Protein AF-A0A502DFI9-F1 (afdb_monomer)

InterPro domains:
  IPR010239 Conserved hypothetical protein CHP02001 [PF09694] (8-72)

Nearest PDB structures (foldseek):
  4d65-assembly1_C  TM=7.408E-01  e=8.903E-01  Providencia stuartii
  3wi4-assembly1_A  TM=7.012E-01  e=8.903E-01  Neisseria meningitidis MC58
  4aui-assembly1_C  TM=5.783E-01  e=6.473E+00  Neisseria gonorrhoeae
  1oh2-assembly1_Q  TM=4.908E-01  e=4.194E+00  Salmonella enterica subsp. enterica serovar Typhimurium
  1a0t-assembly1_P  TM=4.623E-01  e=6.473E+00  Salmonella enterica subsp. enterica serovar Typhimurium

Structure (mmCIF, N/CA/C/O backbone):
data_AF-A0A502DFI9-F1
#
_entry.id   AF-A0A502DFI9-F1
#
loop_
_atom_site.group_PDB
_atom_site.id
_atom_site.type_symbol
_atom_site.label_atom_id
_atom_site.label_alt_id
_atom_site.label_comp_id
_atom_site.label_asym_id
_atom_site.label_entity_id
_atom_site.label_seq_id
_atom_site.pdbx_PDB_ins_code
_atom_site.Cartn_x
_atom_site.Cartn_y
_atom_site.Cartn_z
_atom_site.occupancy
_atom_site.B_iso_or_equiv
_atom_site.auth_seq_id
_atom_site.auth_comp_id
_atom_site.auth_asym_id
_atom_site.auth_atom_id
_atom_site.pdbx_PDB_model_num
ATOM 1 N N . ALA A 1 1 ? 20.156 -9.175 -14.480 1.00 55.28 1 ALA A N 1
ATOM 2 C CA . ALA A 1 1 ? 20.518 -7.882 -15.097 1.00 55.28 1 ALA A CA 1
ATOM 3 C C . ALA A 1 1 ? 20.890 -6.905 -13.988 1.00 55.28 1 ALA A C 1
ATOM 5 O O . ALA A 1 1 ? 20.346 -7.014 -12.898 1.00 55.28 1 ALA A O 1
ATOM 6 N N . GLY A 1 2 ? 21.837 -6.013 -14.254 1.00 61.09 2 GLY A N 1
ATOM 7 C CA . GLY A 1 2 ? 22.450 -5.075 -13.309 1.00 61.09 2 GLY A CA 1
ATOM 8 C C . GLY A 1 2 ? 23.883 -4.739 -13.739 1.00 61.09 2 GLY A C 1
ATOM 9 O O . GLY A 1 2 ? 24.481 -5.495 -14.510 1.00 61.09 2 GLY A O 1
ATOM 10 N N . GLU A 1 3 ? 24.429 -3.613 -13.282 1.00 66.25 3 GLU A N 1
ATOM 11 C CA . GLU A 1 3 ? 25.806 -3.174 -13.578 1.00 66.25 3 GLU A CA 1
ATOM 12 C C . GLU A 1 3 ? 26.829 -4.296 -13.326 1.00 66.25 3 GLU A C 1
ATOM 14 O O . GLU A 1 3 ? 27.598 -4.659 -14.212 1.00 66.25 3 GLU A O 1
ATOM 19 N N . ASN A 1 4 ? 26.738 -4.951 -12.163 1.00 70.06 4 ASN A N 1
ATOM 20 C CA . ASN A 1 4 ? 27.604 -6.073 -11.774 1.00 70.06 4 ASN A CA 1
ATOM 21 C C . ASN A 1 4 ? 27.353 -7.369 -12.567 1.00 70.06 4 ASN A C 1
ATOM 23 O O . ASN A 1 4 ? 28.113 -8.324 -12.449 1.00 70.06 4 ASN A O 1
ATOM 27 N N . SER A 1 5 ? 26.285 -7.424 -13.363 1.00 68.00 5 SER A N 1
ATOM 28 C CA . SER A 1 5 ? 25.986 -8.522 -14.291 1.00 68.00 5 SER A CA 1
ATOM 29 C C . SER A 1 5 ? 26.288 -8.144 -15.749 1.00 68.00 5 SER A C 1
ATOM 31 O O . SER A 1 5 ? 25.764 -8.786 -16.655 1.00 68.00 5 SER A O 1
ATOM 33 N N . GLY A 1 6 ? 27.071 -7.082 -15.984 1.00 68.31 6 GLY A N 1
ATOM 34 C CA . GLY A 1 6 ? 27.563 -6.682 -17.308 1.00 68.31 6 GLY A CA 1
ATOM 35 C C . GLY A 1 6 ? 26.583 -5.881 -18.171 1.00 68.31 6 GLY A C 1
ATOM 36 O O . GLY A 1 6 ? 26.886 -5.598 -19.323 1.00 68.31 6 GLY A O 1
ATOM 37 N N . SER A 1 7 ? 25.412 -5.506 -17.642 1.00 70.94 7 SER A N 1
ATOM 38 C CA . SER A 1 7 ? 24.370 -4.828 -18.439 1.00 70.94 7 SER A CA 1
ATOM 39 C C . SER A 1 7 ? 24.487 -3.300 -18.524 1.00 70.94 7 SER A C 1
ATOM 41 O O . SER A 1 7 ? 23.724 -2.697 -19.267 1.00 70.94 7 SER A O 1
ATOM 43 N N . GLY A 1 8 ? 25.372 -2.650 -17.759 1.00 74.12 8 GLY A N 1
ATOM 44 C CA . GLY A 1 8 ? 25.471 -1.178 -17.741 1.00 74.12 8 GLY A CA 1
ATOM 45 C C . GLY A 1 8 ? 24.364 -0.452 -16.947 1.00 74.12 8 GLY A C 1
ATOM 46 O O . GLY A 1 8 ? 24.401 0.769 -16.784 1.00 74.12 8 GLY A O 1
ATOM 47 N N . LEU A 1 9 ? 23.344 -1.190 -16.486 1.00 75.19 9 LEU A N 1
ATOM 48 C CA . LEU A 1 9 ? 22.153 -0.653 -15.826 1.00 75.19 9 LEU A CA 1
ATOM 49 C C . LEU A 1 9 ? 22.417 -0.448 -14.336 1.00 75.19 9 LEU A C 1
ATOM 51 O O . LEU A 1 9 ? 22.574 -1.408 -13.572 1.00 75.19 9 LEU A O 1
ATOM 55 N N . LYS A 1 10 ? 22.423 0.811 -13.912 1.00 76.69 10 LYS A N 1
ATOM 56 C CA . LYS A 1 10 ? 22.702 1.218 -12.535 1.00 76.69 10 LYS A CA 1
ATOM 57 C C . LYS A 1 10 ? 21.424 1.346 -11.722 1.00 76.69 10 LYS A C 1
ATOM 59 O O . LYS A 1 10 ? 21.471 1.162 -10.510 1.00 76.69 10 LYS A O 1
ATOM 64 N N . GLY A 1 11 ? 20.302 1.717 -12.344 1.00 77.00 11 GLY A N 1
ATOM 65 C CA . GLY A 1 11 ? 19.013 1.931 -11.675 1.00 77.00 11 GLY A CA 1
ATOM 66 C C . GLY A 1 11 ? 19.017 3.040 -10.614 1.00 77.00 11 GLY A C 1
ATOM 67 O O . GLY A 1 11 ? 18.007 3.275 -9.942 1.00 77.00 11 GLY A O 1
ATOM 68 N N . ARG A 1 12 ? 20.153 3.729 -10.459 1.00 79.25 12 ARG A N 1
ATOM 69 C CA . ARG A 1 12 ? 20.397 4.796 -9.493 1.00 79.25 12 ARG A CA 1
ATOM 70 C C . ARG A 1 12 ? 19.485 5.971 -9.834 1.00 79.25 12 ARG A C 1
ATOM 72 O O . ARG A 1 12 ? 19.434 6.392 -10.985 1.00 79.25 12 ARG A O 1
ATOM 79 N N . ASN A 1 13 ? 18.794 6.503 -8.825 1.00 84.38 13 ASN A N 1
ATOM 80 C CA . ASN A 1 13 ? 17.728 7.517 -8.931 1.00 84.38 13 ASN A CA 1
ATOM 81 C C . ASN A 1 13 ? 16.340 6.984 -9.327 1.00 84.38 13 ASN A C 1
ATOM 83 O O . ASN A 1 13 ? 15.455 7.780 -9.653 1.00 84.38 13 ASN A O 1
ATOM 87 N N . SER A 1 14 ? 16.116 5.668 -9.269 1.00 92.00 14 SER A N 1
ATOM 88 C CA . SER A 1 14 ? 14.747 5.161 -9.123 1.00 92.00 14 SER A CA 1
ATOM 89 C C . SER A 1 14 ? 14.215 5.552 -7.742 1.00 92.00 14 SER A C 1
ATOM 91 O O . SER A 1 14 ? 14.980 5.619 -6.780 1.00 92.00 14 SER A O 1
ATOM 93 N N . GLY A 1 15 ? 12.921 5.824 -7.633 1.00 95.00 15 GLY A N 1
ATOM 94 C CA . GLY A 1 15 ? 12.315 6.291 -6.394 1.00 95.00 15 GLY A CA 1
ATOM 95 C C . GLY A 1 15 ? 10.848 5.917 -6.286 1.00 95.00 15 GLY A C 1
ATOM 96 O O . GLY A 1 15 ? 10.182 5.634 -7.284 1.00 95.00 15 GLY A O 1
ATOM 97 N N . TYR A 1 16 ? 10.364 5.940 -5.051 1.00 96.31 16 TYR A N 1
ATOM 98 C CA . TYR A 1 16 ? 8.989 5.634 -4.701 1.00 96.31 16 TYR A CA 1
ATOM 99 C C . TYR A 1 16 ? 8.436 6.733 -3.800 1.00 96.31 16 TYR A C 1
ATOM 101 O O . TYR A 1 16 ? 9.078 7.122 -2.824 1.00 96.31 16 TYR A O 1
ATOM 109 N N . LEU A 1 17 ? 7.255 7.236 -4.145 1.00 97.94 17 LEU A N 1
ATOM 110 C CA . LEU A 1 17 ? 6.501 8.187 -3.336 1.00 97.94 17 LEU A CA 1
ATOM 111 C C . LEU A 1 17 ? 5.143 7.572 -3.020 1.00 97.94 17 LEU A C 1
ATOM 113 O O . LEU A 1 17 ? 4.448 7.160 -3.941 1.00 97.94 17 LEU A O 1
ATOM 117 N N . ASN A 1 18 ? 4.753 7.559 -1.747 1.00 98.19 18 ASN A N 1
ATOM 118 C CA . ASN A 1 18 ? 3.463 7.038 -1.309 1.00 98.19 18 ASN A CA 1
ATOM 119 C C . ASN A 1 18 ? 2.688 8.089 -0.518 1.00 98.19 18 ASN A C 1
ATOM 121 O O . ASN A 1 18 ? 3.231 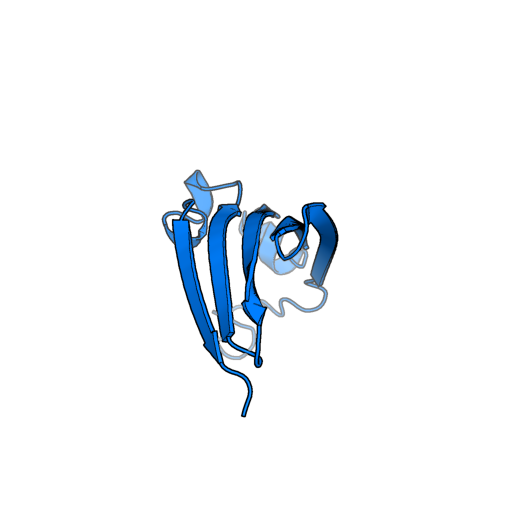8.695 0.407 1.00 98.19 18 ASN A O 1
ATOM 125 N N . LEU A 1 19 ? 1.413 8.252 -0.859 1.00 98.38 19 LEU A N 1
ATOM 126 C CA . LEU A 1 19 ? 0.451 9.023 -0.087 1.00 98.38 19 LEU A CA 1
ATOM 127 C C . LEU A 1 19 ? -0.557 8.050 0.522 1.00 98.38 19 LEU A C 1
ATOM 129 O O . LEU A 1 19 ? -1.260 7.354 -0.207 1.00 98.38 19 LEU A O 1
ATOM 133 N N . ALA A 1 20 ? -0.635 8.022 1.850 1.00 98.19 20 ALA A N 1
ATOM 134 C CA . ALA A 1 20 ? -1.543 7.153 2.586 1.00 98.19 20 ALA A CA 1
ATOM 135 C C . ALA A 1 20 ? -2.476 7.963 3.489 1.00 98.19 20 ALA A C 1
ATOM 137 O O . ALA A 1 20 ? -2.090 8.979 4.064 1.00 98.19 20 ALA A O 1
ATOM 138 N N . PHE A 1 21 ? -3.702 7.473 3.620 1.00 98.12 21 PHE A N 1
ATOM 139 C CA . PHE A 1 21 ? -4.766 8.017 4.442 1.00 98.12 21 PHE A CA 1
ATOM 140 C C . PHE A 1 21 ? -5.329 6.906 5.328 1.00 98.12 21 PHE A C 1
ATOM 142 O O . PHE A 1 21 ? -5.615 5.804 4.853 1.00 98.12 21 PHE A O 1
ATOM 149 N N . ALA A 1 22 ? -5.494 7.202 6.612 1.00 98.38 22 ALA A N 1
ATOM 150 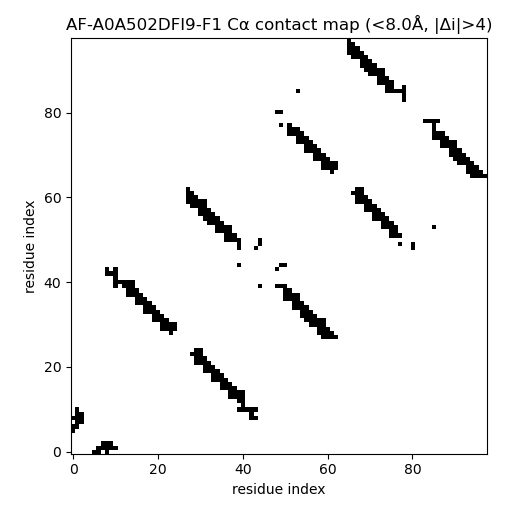C CA . ALA A 1 22 ? -6.141 6.325 7.573 1.00 98.38 22 ALA A CA 1
ATOM 151 C C . ALA A 1 22 ? -7.044 7.168 8.472 1.00 98.38 22 ALA A C 1
ATOM 153 O O . ALA A 1 22 ? -6.581 8.137 9.068 1.00 98.38 22 ALA A O 1
ATOM 154 N N . GLN A 1 23 ? -8.320 6.801 8.550 1.00 98.50 23 GLN A N 1
ATOM 155 C CA . GLN A 1 23 ? -9.321 7.542 9.309 1.00 98.50 23 GLN A CA 1
ATOM 156 C C . GLN A 1 23 ? -10.277 6.575 9.989 1.00 98.50 23 GLN A C 1
ATOM 158 O O . GLN A 1 23 ? -10.8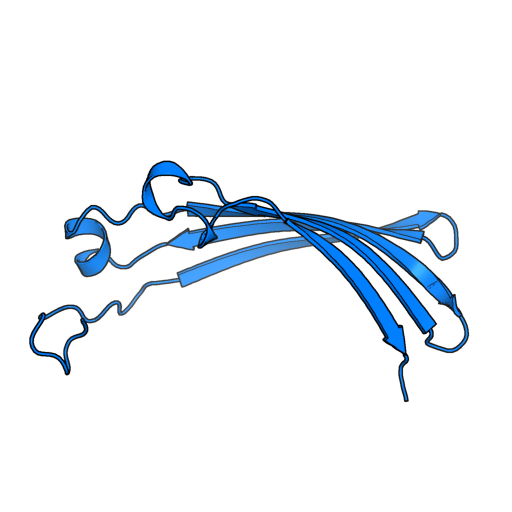44 5.695 9.338 1.00 98.50 23 GLN A O 1
ATOM 163 N N . GLU A 1 24 ? -10.480 6.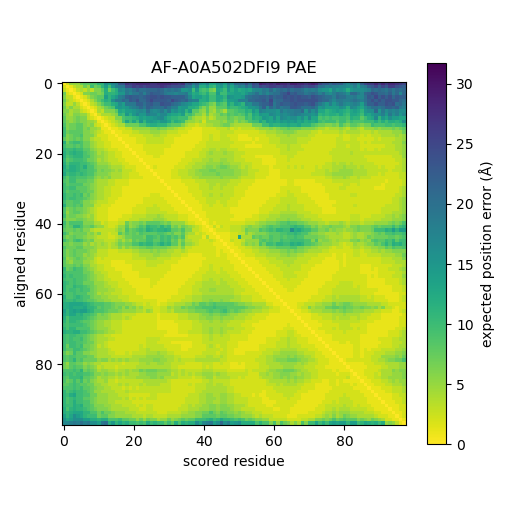758 11.288 1.00 98.31 24 GLU A N 1
ATOM 164 C CA . GLU A 1 24 ? -11.569 6.098 11.997 1.00 98.31 24 GLU A CA 1
ATOM 165 C C . GLU A 1 24 ? -12.900 6.689 11.517 1.00 98.31 24 GLU A C 1
ATOM 167 O O . GLU A 1 24 ? -13.116 7.903 11.582 1.00 98.31 24 GLU A O 1
ATOM 172 N N . VAL A 1 25 ? -13.754 5.833 10.956 1.00 98.19 25 VAL A N 1
ATOM 173 C CA . VAL A 1 25 ? -15.046 6.216 10.355 1.00 98.19 25 VAL A CA 1
ATOM 174 C C . VAL A 1 25 ? -16.235 5.781 11.211 1.00 98.19 25 VAL A C 1
ATOM 176 O O . VAL A 1 25 ? -17.331 6.312 11.061 1.00 98.19 25 VAL A O 1
ATOM 179 N N . ALA A 1 26 ? -16.014 4.823 12.109 1.00 98.38 26 ALA A N 1
ATOM 180 C CA . ALA A 1 26 ? -16.924 4.385 13.160 1.00 98.38 26 ALA A CA 1
ATOM 181 C C . ALA A 1 26 ? -16.078 3.777 14.295 1.00 98.38 26 ALA A C 1
ATOM 183 O O . ALA A 1 26 ? -14.930 3.417 14.026 1.00 98.38 26 ALA A O 1
ATOM 184 N N . PRO A 1 27 ? -16.612 3.625 15.524 1.00 98.06 27 PRO A N 1
ATOM 185 C CA . PRO A 1 27 ? -15.861 3.029 16.626 1.00 98.06 27 PRO A CA 1
ATOM 186 C C . PRO A 1 27 ? -15.211 1.707 16.216 1.00 98.06 27 PRO A C 1
ATOM 188 O O . PRO A 1 27 ? -15.887 0.826 15.677 1.00 98.06 27 PRO A O 1
ATOM 191 N N . SER A 1 28 ? -13.900 1.603 16.439 1.00 97.81 28 SER A N 1
ATOM 192 C CA . SER A 1 28 ? -13.076 0.435 16.100 1.00 97.81 28 SER A CA 1
ATOM 193 C C . SER A 1 28 ? -12.911 0.150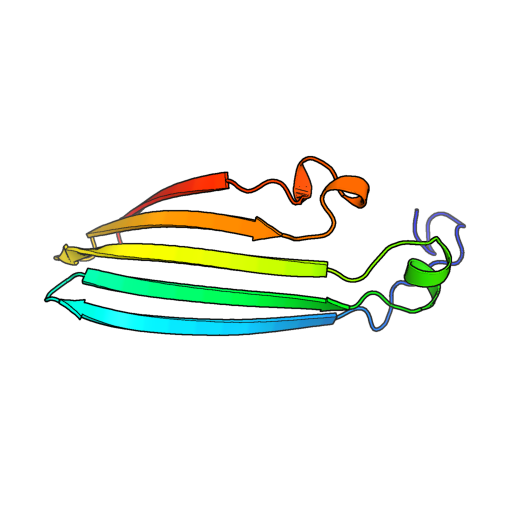 14.603 1.00 97.81 28 SER A C 1
ATOM 195 O O . SER A 1 28 ? -12.221 -0.805 14.251 1.00 97.81 28 SER A O 1
ATOM 197 N N . LEU A 1 29 ? -13.488 0.951 13.703 1.00 98.62 29 LEU A N 1
ATOM 198 C CA . LEU A 1 29 ? -13.430 0.745 12.257 1.00 98.62 29 LEU A CA 1
ATOM 199 C C . LEU A 1 29 ? -12.666 1.881 11.571 1.00 98.62 29 LEU A C 1
ATOM 201 O O . LEU A 1 29 ? -13.137 3.013 11.454 1.00 98.62 29 LEU A O 1
ATOM 205 N N . THR A 1 30 ? -11.493 1.549 11.040 1.00 98.75 30 THR A N 1
ATOM 206 C CA . THR A 1 30 ? -10.622 2.475 10.310 1.00 98.75 30 THR A CA 1
ATOM 207 C C . THR A 1 30 ? -10.650 2.192 8.815 1.00 98.75 30 THR A C 1
ATOM 209 O O . THR A 1 30 ? -10.286 1.097 8.387 1.00 98.75 30 THR A O 1
ATOM 212 N N . LEU A 1 31 ? -11.002 3.193 8.008 1.00 98.69 31 LEU A N 1
ATOM 213 C CA . LEU A 1 31 ? -10.783 3.179 6.563 1.00 98.69 31 LEU A CA 1
ATOM 214 C C . LEU A 1 31 ? -9.312 3.486 6.267 1.00 98.69 31 LEU A C 1
ATOM 216 O O . LEU A 1 31 ? -8.750 4.427 6.825 1.00 98.69 31 LEU A O 1
ATOM 220 N N . LYS A 1 32 ? -8.701 2.717 5.364 1.00 98.69 32 LYS A N 1
ATOM 221 C CA . LYS A 1 32 ? -7.323 2.892 4.897 1.00 98.69 32 LYS A CA 1
ATOM 222 C C . LYS A 1 32 ? -7.297 2.983 3.377 1.00 98.69 32 LYS A C 1
ATOM 224 O O . LYS A 1 32 ? -7.873 2.139 2.693 1.00 98.69 32 LYS A O 1
ATOM 229 N N . ALA A 1 33 ? -6.601 3.980 2.851 1.00 98.56 33 ALA A N 1
ATOM 230 C CA . ALA A 1 33 ? -6.374 4.148 1.424 1.00 98.56 33 ALA A CA 1
ATOM 231 C C . ALA A 1 33 ? -4.938 4.611 1.172 1.00 98.56 33 ALA A C 1
ATOM 233 O O . ALA A 1 33 ? -4.384 5.369 1.963 1.00 98.56 33 ALA A O 1
ATOM 234 N N . ALA A 1 34 ? -4.328 4.170 0.079 1.00 98.50 34 ALA A N 1
ATOM 235 C CA . ALA A 1 34 ? -3.005 4.617 -0.325 1.00 98.50 34 ALA A CA 1
ATOM 236 C C . ALA A 1 34 ? -2.861 4.616 -1.845 1.00 98.50 34 ALA A C 1
ATOM 238 O O . ALA A 1 34 ? -3.461 3.786 -2.533 1.00 98.50 34 ALA A O 1
ATOM 239 N N . VAL A 1 35 ? -2.046 5.539 -2.349 1.00 98.44 35 VAL A N 1
ATOM 240 C CA . VAL A 1 35 ? -1.610 5.589 -3.743 1.00 98.44 35 VAL A CA 1
ATOM 241 C C . VAL A 1 35 ? -0.106 5.831 -3.769 1.00 98.44 35 VAL A C 1
ATOM 243 O O . VAL A 1 35 ? 0.386 6.817 -3.213 1.00 98.44 35 VAL A O 1
ATOM 246 N N . GLY A 1 36 ? 0.607 4.937 -4.443 1.00 98.44 36 GLY A N 1
ATOM 247 C CA . GLY A 1 36 ? 2.047 4.987 -4.630 1.00 98.44 36 GLY A CA 1
ATOM 248 C C . GLY A 1 36 ? 2.419 5.265 -6.078 1.00 98.44 36 GLY A C 1
ATOM 249 O O . GLY A 1 36 ? 1.738 4.835 -7.004 1.00 98.44 36 GLY A O 1
ATOM 250 N N . TYR A 1 37 ? 3.512 5.990 -6.293 1.00 98.12 37 TYR A N 1
ATOM 251 C CA . TYR A 1 37 ? 4.103 6.201 -7.607 1.00 98.12 37 TYR A CA 1
ATOM 252 C C . TYR A 1 37 ? 5.550 5.731 -7.617 1.00 98.12 37 TYR A C 1
ATOM 254 O O . TYR A 1 37 ? 6.394 6.241 -6.874 1.00 98.12 37 TYR A O 1
ATOM 262 N N . THR A 1 38 ? 5.838 4.793 -8.515 1.00 97.31 38 THR A N 1
ATOM 263 C CA . THR A 1 38 ? 7.186 4.295 -8.772 1.00 97.31 38 THR A CA 1
ATOM 264 C C . THR A 1 38 ? 7.748 4.965 -10.017 1.00 97.31 38 THR A C 1
ATOM 266 O O . THR A 1 38 ? 7.234 4.798 -11.128 1.00 97.31 38 THR A O 1
ATOM 269 N N . ARG A 1 39 ? 8.846 5.701 -9.832 1.00 95.69 39 ARG A N 1
ATOM 270 C CA . ARG A 1 39 ? 9.655 6.272 -10.908 1.00 95.69 39 ARG A CA 1
ATOM 271 C C . ARG A 1 39 ? 10.921 5.443 -11.075 1.00 95.69 39 ARG A C 1
ATOM 273 O O . ARG A 1 39 ? 11.752 5.409 -10.174 1.00 95.69 39 ARG A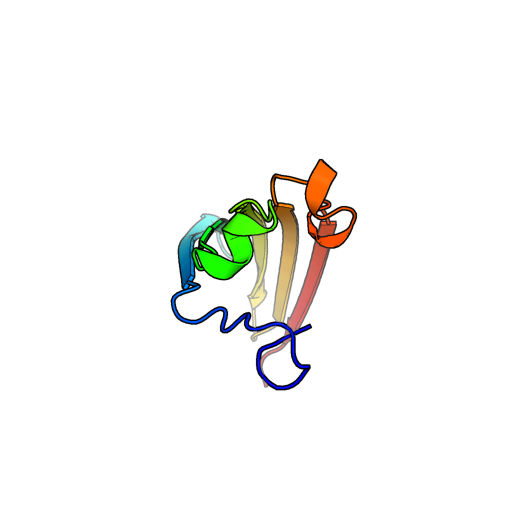 O 1
ATOM 280 N N . PHE A 1 40 ? 11.118 4.871 -12.254 1.00 93.25 40 PHE A N 1
ATOM 281 C CA . PHE A 1 40 ? 12.379 4.243 -12.623 1.00 93.25 40 PHE A CA 1
ATOM 282 C C . PHE A 1 40 ? 13.395 5.272 -13.130 1.00 93.25 40 PHE A C 1
ATOM 284 O O . PHE A 1 40 ? 13.039 6.314 -13.699 1.00 93.25 40 PHE A O 1
ATOM 291 N N . ALA A 1 41 ? 14.672 4.975 -12.902 1.00 91.31 41 ALA A N 1
ATOM 292 C CA . ALA A 1 41 ? 15.795 5.697 -13.485 1.00 91.31 41 ALA A CA 1
ATOM 293 C C . ALA A 1 41 ? 15.770 5.626 -15.025 1.00 91.31 41 ALA A C 1
ATOM 295 O O . ALA A 1 41 ? 15.152 4.735 -15.611 1.00 91.31 41 ALA A O 1
ATOM 296 N N . SER A 1 42 ? 16.402 6.601 -15.687 1.00 86.44 42 SER A N 1
ATOM 297 C CA . SER A 1 42 ? 16.341 6.729 -17.151 1.00 86.44 42 SER A CA 1
ATOM 298 C C . SER A 1 42 ? 16.922 5.514 -17.875 1.00 86.44 42 SER A C 1
ATOM 300 O O . SER A 1 42 ? 16.287 5.024 -18.794 1.00 86.44 42 SER A O 1
ATOM 302 N N . ASP A 1 43 ? 18.032 4.960 -17.389 1.00 85.12 43 ASP A N 1
ATOM 303 C CA . ASP A 1 43 ? 18.661 3.751 -17.939 1.00 85.12 43 ASP A CA 1
ATOM 304 C C . ASP A 1 43 ? 17.722 2.531 -17.943 1.00 85.12 43 ASP A C 1
ATOM 306 O O . ASP A 1 43 ? 17.737 1.727 -18.869 1.00 85.12 43 ASP A O 1
ATOM 310 N N . ILE A 1 44 ? 16.858 2.414 -16.933 1.00 84.69 44 ILE A N 1
ATOM 311 C CA . ILE A 1 44 ? 15.819 1.380 -16.861 1.00 84.69 44 ILE A CA 1
ATOM 312 C C . ILE A 1 44 ? 14.657 1.701 -17.811 1.00 84.69 44 ILE A C 1
ATOM 314 O O . ILE A 1 44 ? 14.135 0.813 -18.486 1.00 84.69 44 ILE A O 1
ATOM 318 N N . LYS A 1 45 ? 14.243 2.968 -17.884 1.00 86.69 45 LYS A N 1
ATOM 319 C CA . LYS A 1 45 ? 13.160 3.397 -18.778 1.00 86.69 45 LYS A CA 1
ATOM 320 C C . LYS A 1 45 ? 13.517 3.269 -20.257 1.00 86.69 45 LYS A C 1
ATOM 322 O O . LYS A 1 45 ? 12.620 3.020 -21.058 1.00 86.69 45 LYS A O 1
ATOM 327 N N . ASP A 1 46 ? 14.788 3.423 -20.612 1.00 87.19 46 ASP A N 1
ATOM 328 C CA . ASP A 1 46 ? 15.276 3.308 -21.991 1.00 87.19 46 ASP A CA 1
ATOM 329 C C . ASP A 1 46 ? 15.123 1.872 -22.533 1.00 87.19 46 ASP A C 1
ATOM 331 O O . ASP A 1 46 ? 15.048 1.664 -23.740 1.00 87.19 46 ASP A O 1
ATOM 335 N N . LEU A 1 47 ? 14.948 0.884 -21.645 1.00 86.50 47 LEU A N 1
ATOM 336 C CA . LEU A 1 47 ? 14.559 -0.494 -21.983 1.00 86.50 47 LEU A CA 1
ATOM 337 C C . LEU A 1 47 ? 13.043 -0.674 -22.177 1.00 86.50 47 LEU A C 1
ATOM 339 O O . LEU A 1 47 ? 12.552 -1.795 -22.309 1.00 86.50 47 LEU A O 1
ATOM 343 N N . GLY A 1 48 ? 12.277 0.416 -22.130 1.00 88.06 48 GLY A N 1
ATOM 344 C CA . GLY A 1 48 ? 10.822 0.411 -22.234 1.00 88.06 48 GLY A CA 1
ATOM 345 C C . GLY A 1 48 ? 10.088 0.097 -20.929 1.00 88.06 48 GLY A C 1
ATOM 346 O O . GLY A 1 48 ? 8.869 -0.068 -20.965 1.00 88.06 48 GLY A O 1
ATOM 347 N N . VAL A 1 49 ? 10.779 0.024 -19.782 1.00 91.50 49 VAL A N 1
ATOM 348 C CA . VAL A 1 49 ? 10.139 -0.205 -18.475 1.00 91.50 49 VAL A CA 1
ATOM 349 C C . VAL A 1 49 ? 9.329 1.036 -18.077 1.00 91.50 49 VAL A C 1
ATOM 351 O O . VAL A 1 49 ? 9.904 2.109 -17.862 1.00 91.50 49 VAL A O 1
ATOM 354 N N . PRO A 1 50 ? 7.993 0.939 -17.950 1.00 94.31 50 PRO A N 1
ATOM 355 C CA . PRO A 1 50 ? 7.174 2.090 -17.627 1.00 94.31 50 PRO A CA 1
ATOM 356 C C . PRO A 1 50 ? 7.148 2.339 -16.118 1.00 94.31 50 PRO A C 1
ATOM 358 O O . PRO A 1 50 ? 7.030 1.416 -15.314 1.00 94.31 50 PRO A O 1
ATOM 361 N N . ASN A 1 51 ? 7.137 3.613 -15.732 1.00 95.81 51 ASN A N 1
ATOM 362 C CA . ASN A 1 51 ? 6.695 4.008 -14.395 1.00 95.81 51 ASN A CA 1
ATOM 363 C C . ASN A 1 51 ? 5.264 3.512 -14.152 1.00 95.81 51 ASN A C 1
ATOM 365 O O . ASN A 1 51 ? 4.453 3.436 -15.087 1.00 95.81 51 ASN A O 1
ATOM 369 N N . TYR A 1 52 ? 4.937 3.225 -12.898 1.00 97.00 52 TYR A N 1
ATOM 370 C CA . TYR A 1 52 ? 3.615 2.735 -12.531 1.00 97.00 52 TYR A CA 1
ATOM 371 C C . TYR A 1 52 ? 3.097 3.395 -11.256 1.00 97.00 52 TYR A C 1
ATOM 373 O O . TYR A 1 52 ? 3.843 4.002 -10.489 1.00 97.00 52 TYR A O 1
ATOM 381 N N . VAL A 1 53 ? 1.784 3.281 -11.080 1.00 98.44 53 VAL A N 1
ATOM 382 C CA . VAL A 1 53 ? 1.054 3.694 -9.885 1.00 98.44 53 VAL A CA 1
ATOM 383 C C . VAL A 1 53 ? 0.467 2.446 -9.245 1.00 98.44 53 VAL A C 1
ATOM 385 O O . VAL A 1 53 ? -0.219 1.678 -9.928 1.00 98.44 53 VAL A O 1
ATOM 388 N N . ASP A 1 54 ? 0.736 2.261 -7.963 1.00 98.44 54 ASP A N 1
ATOM 389 C CA . ASP A 1 54 ? 0.089 1.281 -7.098 1.00 98.44 54 ASP A CA 1
ATOM 390 C C . ASP A 1 54 ? -0.966 1.942 -6.213 1.00 98.44 54 ASP A C 1
ATOM 392 O O . ASP A 1 54 ? -0.982 3.154 -6.004 1.00 98.44 54 ASP A O 1
ATOM 396 N N . TYR A 1 55 ? -1.909 1.133 -5.753 1.00 98.50 55 TYR A N 1
ATOM 397 C CA . TYR A 1 55 ? -3.005 1.567 -4.908 1.00 98.50 55 TYR A CA 1
ATOM 398 C C . TYR A 1 55 ? -3.359 0.481 -3.901 1.00 98.50 55 TYR A C 1
ATOM 400 O O . TYR A 1 55 ? -3.244 -0.715 -4.185 1.00 98.50 55 TYR A O 1
ATOM 408 N N . ALA A 1 56 ? -3.858 0.907 -2.748 1.00 98.38 56 ALA A N 1
ATOM 409 C CA . ALA A 1 56 ? -4.463 0.042 -1.750 1.00 98.38 56 ALA A CA 1
ATOM 410 C C . ALA A 1 56 ? -5.703 0.715 -1.163 1.00 98.38 56 ALA A C 1
ATOM 412 O O . ALA A 1 56 ? -5.707 1.919 -0.914 1.00 98.38 56 ALA A O 1
ATOM 413 N N . VAL A 1 57 ? -6.752 -0.064 -0.929 1.00 98.62 57 VAL A N 1
ATOM 414 C CA . VAL A 1 57 ? -7.945 0.373 -0.202 1.00 98.62 57 VAL A CA 1
ATOM 415 C C . VAL A 1 57 ? -8.445 -0.770 0.662 1.00 98.62 57 VAL A C 1
ATOM 417 O O . VAL A 1 57 ? -8.527 -1.913 0.215 1.00 98.62 57 VAL A O 1
ATOM 420 N N . GLY A 1 58 ? -8.770 -0.480 1.911 1.00 98.62 58 GLY A N 1
ATOM 421 C CA . GLY A 1 58 ? -9.223 -1.491 2.846 1.00 98.62 58 GLY A CA 1
ATOM 422 C C . GLY A 1 58 ? -9.719 -0.895 4.145 1.00 98.62 58 GLY A C 1
ATOM 423 O O . GLY A 1 58 ? -9.728 0.318 4.341 1.00 98.62 58 GLY A O 1
ATOM 424 N N . VAL A 1 59 ? -10.120 -1.775 5.044 1.00 98.69 59 VAL A N 1
ATOM 425 C CA . VAL A 1 59 ? -10.578 -1.426 6.381 1.00 98.69 59 VAL A CA 1
ATOM 426 C C . VAL A 1 59 ? -9.825 -2.244 7.416 1.00 98.69 59 VAL A C 1
ATOM 428 O O . VAL A 1 59 ? -9.427 -3.382 7.164 1.00 98.69 59 VAL A O 1
ATOM 431 N N . SER A 1 60 ? -9.627 -1.659 8.589 1.00 98.44 60 SER A N 1
ATOM 432 C CA . SER A 1 60 ? -9.188 -2.373 9.781 1.00 98.44 60 SER A CA 1
ATOM 433 C C . SER A 1 60 ? -10.260 -2.282 10.851 1.00 98.44 60 SER A C 1
ATOM 435 O O . SER A 1 60 ? -10.739 -1.187 11.132 1.00 98.44 60 SER A O 1
ATOM 437 N N . TYR A 1 61 ? -10.600 -3.422 11.439 1.00 98.56 61 TYR A N 1
ATOM 438 C CA . TYR A 1 61 ? -11.433 -3.523 12.622 1.00 98.56 61 TYR A CA 1
ATOM 439 C C . TYR A 1 61 ? -10.568 -3.890 13.829 1.00 98.56 61 TYR A C 1
ATOM 441 O O . TYR A 1 61 ? -9.852 -4.893 13.789 1.00 98.56 61 TYR A O 1
ATOM 449 N N . ASP A 1 62 ? -10.622 -3.082 14.881 1.00 98.00 62 ASP A N 1
ATOM 450 C CA . ASP A 1 62 ? -9.948 -3.331 16.154 1.00 98.00 62 ASP A CA 1
ATOM 451 C C . ASP A 1 62 ? -10.907 -4.035 17.125 1.00 98.00 62 ASP A C 1
ATOM 453 O O . ASP A 1 62 ? -11.907 -3.467 17.564 1.00 98.00 62 ASP A O 1
ATOM 457 N N . PHE A 1 63 ? -10.613 -5.288 17.473 1.00 97.75 63 PHE A N 1
ATOM 458 C CA . PHE A 1 63 ? -11.397 -6.050 18.452 1.00 97.75 63 PHE A CA 1
ATOM 459 C C . PHE A 1 63 ? -11.077 -5.659 19.900 1.00 97.75 63 PHE A C 1
ATOM 461 O O . PHE A 1 63 ? -11.697 -6.184 20.825 1.00 97.75 63 PHE A O 1
ATOM 468 N N . GLY A 1 64 ? -10.110 -4.767 20.110 1.00 95.94 64 GLY A N 1
ATOM 469 C CA . GLY A 1 64 ? -9.577 -4.424 21.414 1.00 95.94 64 GLY A CA 1
ATOM 470 C C . GLY A 1 64 ? -8.481 -5.385 21.866 1.00 95.94 64 GLY A C 1
ATOM 471 O O . GLY A 1 64 ? -8.156 -6.392 21.226 1.00 95.94 64 GLY A O 1
ATOM 472 N N . SER A 1 65 ? -7.857 -5.038 22.994 1.00 95.50 65 SER A N 1
ATOM 473 C CA . SER A 1 65 ? -6.757 -5.807 23.593 1.00 95.50 65 SER A CA 1
ATOM 474 C C . SER A 1 65 ? -5.614 -6.106 22.608 1.00 95.50 65 SER A C 1
ATOM 476 O O . SER A 1 65 ? -4.951 -7.134 22.734 1.00 95.50 65 SER A O 1
ATOM 478 N N . GLY A 1 66 ? -5.406 -5.255 21.600 1.00 95.00 66 GLY A N 1
ATOM 479 C CA . GLY A 1 66 ? -4.361 -5.424 20.591 1.00 95.00 66 GLY A CA 1
ATOM 480 C C . GLY A 1 66 ? -4.650 -6.458 19.498 1.00 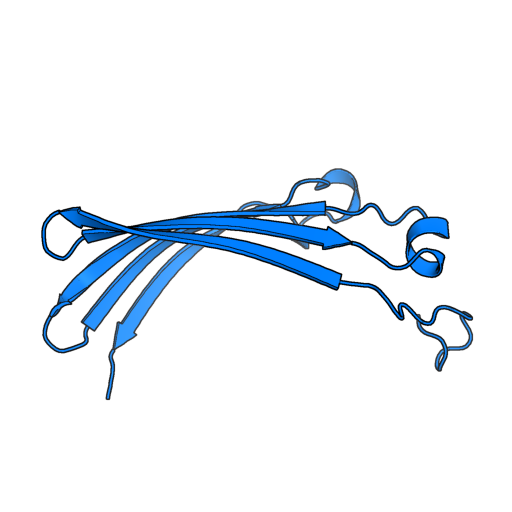95.00 66 GLY A C 1
ATOM 481 O O . GLY A 1 66 ? -3.728 -6.815 18.769 1.00 95.00 66 GLY A O 1
ATOM 482 N N . LEU A 1 67 ? -5.878 -6.984 19.391 1.00 98.06 67 LEU A N 1
ATOM 483 C CA . LEU A 1 67 ? -6.303 -7.869 18.300 1.00 98.06 67 LEU A CA 1
ATOM 484 C C . LEU A 1 67 ? -7.009 -7.053 17.210 1.00 98.06 67 LEU A C 1
ATOM 486 O O . LEU A 1 67 ? -8.011 -6.406 17.486 1.00 98.06 67 LEU A O 1
ATOM 490 N N . ALA A 1 68 ? -6.555 -7.145 15.961 1.00 98.12 68 ALA A N 1
ATOM 491 C CA . ALA A 1 68 ? -7.166 -6.424 14.843 1.00 98.12 68 ALA A CA 1
ATOM 492 C C . ALA A 1 68 ? -7.254 -7.280 13.572 1.00 98.12 68 ALA A C 1
ATOM 494 O O . ALA A 1 68 ? -6.360 -8.079 13.290 1.00 98.12 68 ALA A O 1
ATOM 495 N N . LEU A 1 69 ? -8.314 -7.080 12.785 1.00 98.50 69 LEU A N 1
ATOM 496 C CA . LEU A 1 69 ? -8.501 -7.654 11.449 1.00 98.50 69 LEU A CA 1
ATOM 497 C C . LEU A 1 69 ? -8.395 -6.549 10.404 1.00 98.50 69 LEU A C 1
ATOM 499 O O . LEU A 1 69 ? -9.088 -5.543 10.478 1.00 98.50 69 LEU A O 1
ATOM 503 N N . TYR A 1 70 ? -7.567 -6.754 9.391 1.00 98.50 70 TYR A N 1
ATOM 504 C CA . TYR A 1 70 ? -7.535 -5.953 8.178 1.00 98.50 70 TYR A CA 1
ATOM 505 C C . TYR A 1 70 ? -8.106 -6.749 7.006 1.00 98.50 70 TYR A C 1
ATOM 507 O O . TYR A 1 70 ? -7.808 -7.934 6.852 1.00 98.50 70 TYR A O 1
ATOM 515 N N . GLY A 1 71 ? -8.881 -6.078 6.158 1.00 98.75 71 GLY A N 1
ATOM 516 C CA . GLY A 1 71 ? -9.356 -6.594 4.881 1.00 98.75 71 GLY A CA 1
ATOM 517 C C . GLY A 1 71 ? -9.302 -5.504 3.816 1.00 98.75 71 GLY A C 1
ATOM 518 O O . GLY A 1 71 ? -9.767 -4.391 4.048 1.00 98.75 71 GLY A O 1
ATOM 519 N N . GLY A 1 72 ? -8.746 -5.801 2.644 1.00 98.44 72 GLY A N 1
ATOM 520 C CA . GLY A 1 72 ? -8.631 -4.814 1.573 1.00 98.44 72 GLY A CA 1
ATOM 521 C C . GLY A 1 72 ? -8.195 -5.386 0.235 1.00 98.44 72 GLY A C 1
ATOM 522 O O . GLY A 1 72 ? -7.988 -6.588 0.083 1.00 98.44 72 GLY A O 1
ATOM 523 N N . VAL A 1 73 ? -8.045 -4.500 -0.743 1.00 98.50 73 VAL A N 1
ATOM 524 C CA . VAL A 1 73 ? -7.547 -4.798 -2.084 1.00 98.50 73 VAL A CA 1
ATOM 525 C C . VAL A 1 73 ? -6.377 -3.878 -2.391 1.00 98.50 73 VAL A C 1
ATOM 527 O O . VAL A 1 73 ? -6.444 -2.675 -2.147 1.00 98.50 73 VAL A O 1
ATOM 530 N N . GLN A 1 74 ? -5.322 -4.432 -2.980 1.00 98.19 74 GLN A N 1
ATOM 531 C CA . GLN A 1 74 ? -4.201 -3.655 -3.504 1.00 98.19 74 GLN A CA 1
ATOM 532 C C . GLN A 1 74 ? -3.771 -4.150 -4.880 1.00 98.19 74 GLN A C 1
ATOM 534 O O . GLN A 1 74 ? -3.950 -5.323 -5.209 1.00 98.19 74 GLN A O 1
ATOM 539 N N . GLY A 1 75 ? -3.205 -3.267 -5.692 1.00 98.06 75 GLY A N 1
ATOM 540 C CA . GLY A 1 75 ? -2.722 -3.588 -7.031 1.00 98.06 75 GLY A CA 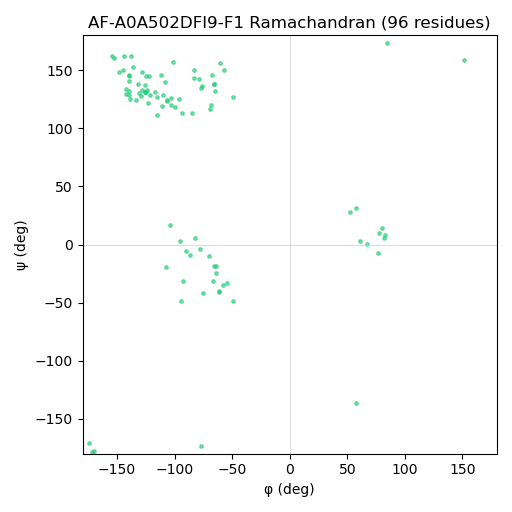1
ATOM 541 C C . GLY A 1 75 ? -1.994 -2.413 -7.665 1.00 98.06 75 GLY A C 1
ATOM 542 O O . GLY A 1 75 ? -1.733 -1.412 -7.007 1.00 98.06 75 GLY A O 1
ATOM 543 N N . ALA A 1 76 ? -1.682 -2.526 -8.954 1.00 98.06 76 ALA A N 1
ATOM 544 C CA . ALA A 1 76 ? -1.031 -1.459 -9.703 1.00 98.06 76 ALA A CA 1
ATOM 545 C C . ALA A 1 76 ? -1.536 -1.373 -11.150 1.00 98.06 76 ALA A C 1
ATOM 547 O O . ALA A 1 76 ? -2.171 -2.290 -11.687 1.00 98.06 76 ALA A O 1
ATOM 548 N N . ASN A 1 77 ? -1.283 -0.238 -11.800 1.00 97.69 77 ASN A N 1
ATOM 549 C CA . ASN A 1 77 ? -1.531 -0.073 -13.232 1.00 97.69 77 ASN A CA 1
ATOM 550 C C . ASN A 1 77 ? -0.430 -0.771 -14.068 1.00 97.69 77 ASN A C 1
ATOM 552 O O . ASN A 1 77 ? 0.377 -1.523 -13.540 1.00 97.69 77 ASN A O 1
ATOM 556 N N . LYS A 1 78 ? -0.418 -0.607 -15.401 1.00 96.56 78 LYS A N 1
ATOM 557 C CA . LYS A 1 78 ? 0.590 -1.227 -16.302 1.00 96.56 78 LYS A CA 1
ATOM 558 C C . LYS A 1 78 ? 0.678 -2.769 -16.230 1.00 96.56 78 LYS A C 1
ATOM 560 O O . LYS A 1 78 ? 1.720 -3.350 -16.517 1.00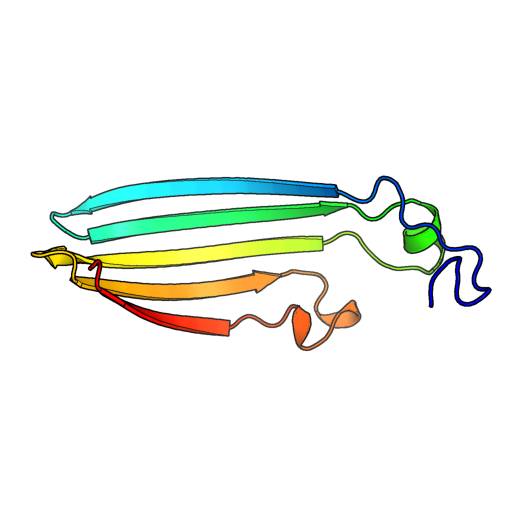 96.56 78 LYS A O 1
ATOM 565 N N . LYS A 1 79 ? -0.446 -3.439 -15.946 1.00 95.25 79 LYS A N 1
ATOM 566 C CA . LYS A 1 79 ? -0.576 -4.913 -15.909 1.00 95.25 79 LYS A CA 1
ATOM 567 C C . LYS A 1 79 ? -0.124 -5.602 -17.200 1.00 95.25 79 LYS A C 1
ATOM 569 O O . LYS A 1 79 ? 0.432 -6.684 -17.138 1.00 95.25 79 LYS A O 1
ATOM 574 N N . GLY A 1 80 ? -0.317 -4.965 -18.358 1.00 94.62 80 GLY A N 1
ATOM 575 C CA . GLY A 1 80 ? 0.153 -5.509 -19.638 1.00 94.62 80 GLY A CA 1
ATOM 576 C C . GLY A 1 80 ? 1.679 -5.618 -19.747 1.00 94.62 80 GLY A C 1
ATOM 577 O O . GLY A 1 80 ? 2.159 -6.454 -20.497 1.00 94.62 80 GLY A O 1
ATOM 578 N N . TYR A 1 81 ? 2.430 -4.808 -18.989 1.00 94.56 81 TYR A N 1
ATOM 579 C CA . TYR A 1 81 ? 3.894 -4.866 -18.948 1.00 94.56 81 TYR A CA 1
ATOM 580 C C . TYR A 1 81 ? 4.398 -5.737 -17.789 1.00 94.56 81 TYR A C 1
ATOM 582 O O . TYR A 1 81 ? 5.234 -6.610 -17.984 1.00 94.56 81 TYR A O 1
ATOM 590 N N . PHE A 1 82 ? 3.877 -5.515 -16.576 1.00 94.31 82 PHE A N 1
ATOM 591 C CA . PHE A 1 82 ? 4.366 -6.174 -15.353 1.00 94.31 82 PHE A CA 1
ATOM 592 C C . PHE A 1 82 ? 3.661 -7.497 -15.014 1.00 94.31 82 PHE A C 1
ATOM 594 O O . PHE A 1 82 ? 4.036 -8.173 -14.056 1.00 94.31 82 PHE A O 1
ATOM 601 N N . GLY A 1 83 ? 2.623 -7.866 -15.764 1.00 95.31 83 GLY A N 1
ATOM 602 C CA . GLY A 1 83 ? 1.878 -9.105 -15.567 1.00 95.31 83 GLY A CA 1
ATOM 603 C C . GLY A 1 83 ? 1.282 -9.233 -14.164 1.00 95.31 83 GLY A C 1
ATOM 604 O O . GLY A 1 83 ? 0.730 -8.280 -13.599 1.00 95.31 83 GLY A O 1
ATOM 605 N N . ASP A 1 84 ? 1.410 -10.433 -13.598 1.00 94.81 84 ASP A N 1
ATOM 606 C CA . ASP A 1 84 ? 0.806 -10.816 -12.319 1.00 94.81 84 ASP A CA 1
ATOM 607 C C . ASP A 1 84 ? 1.320 -10.028 -11.112 1.00 94.81 84 ASP A C 1
ATOM 609 O O . ASP A 1 84 ? 0.641 -9.987 -10.079 1.00 94.81 84 ASP A O 1
ATOM 613 N N . VAL A 1 85 ? 2.480 -9.373 -11.225 1.00 92.00 85 VAL A N 1
ATOM 614 C CA . VAL A 1 85 ? 3.017 -8.504 -10.168 1.00 92.00 85 VAL A CA 1
ATOM 615 C C . VAL A 1 85 ? 2.064 -7.340 -9.897 1.00 92.00 85 VAL A C 1
ATOM 617 O O . VAL A 1 85 ? 1.791 -7.034 -8.740 1.00 92.00 85 VAL A O 1
ATOM 620 N N . ASN A 1 86 ? 1.469 -6.763 -10.946 1.00 96.88 86 ASN A N 1
ATOM 621 C CA . ASN A 1 86 ? 0.573 -5.607 -10.825 1.00 96.88 86 ASN A CA 1
ATOM 622 C C . ASN A 1 86 ? -0.912 -6.001 -10.751 1.00 96.88 86 ASN A C 1
ATOM 624 O O . ASN A 1 86 ? -1.799 -5.140 -10.708 1.00 96.88 86 ASN A O 1
ATOM 628 N N . LYS A 1 87 ? -1.219 -7.303 -10.741 1.00 97.38 87 LYS A N 1
ATOM 629 C CA . LYS A 1 87 ? -2.591 -7.798 -10.607 1.00 97.38 87 LYS A CA 1
ATOM 630 C C . LYS A 1 87 ? -3.147 -7.437 -9.230 1.00 97.38 87 LYS A C 1
ATOM 632 O O . LYS A 1 87 ? -2.463 -7.571 -8.220 1.00 97.38 87 LYS A O 1
ATOM 637 N N . ALA A 1 88 ? -4.405 -7.001 -9.199 1.00 97.62 88 ALA A N 1
ATOM 638 C CA . ALA A 1 88 ? -5.079 -6.688 -7.947 1.00 97.62 88 ALA A CA 1
ATOM 639 C C . ALA A 1 88 ? -5.277 -7.960 -7.109 1.00 97.62 88 ALA A C 1
ATOM 641 O O . ALA A 1 88 ? -5.637 -9.009 -7.650 1.00 97.62 88 ALA A O 1
ATOM 642 N N . ARG A 1 89 ? -5.053 -7.857 -5.800 1.00 97.75 89 ARG A N 1
ATOM 643 C CA . ARG A 1 89 ? -5.181 -8.957 -4.840 1.00 97.75 89 ARG A CA 1
ATOM 644 C C . ARG A 1 89 ? -5.987 -8.501 -3.638 1.00 97.75 89 ARG A C 1
ATOM 646 O O . ARG A 1 89 ? -5.784 -7.393 -3.145 1.00 97.75 89 ARG A O 1
ATOM 653 N N . GLY A 1 90 ? -6.875 -9.376 -3.178 1.00 98.31 90 GLY A N 1
ATOM 654 C CA . GLY A 1 90 ? -7.493 -9.254 -1.865 1.00 98.31 90 GLY A CA 1
ATOM 655 C C . GLY A 1 90 ? -6.501 -9.682 -0.789 1.00 98.31 90 GLY A C 1
ATOM 656 O O . GLY A 1 90 ? -5.806 -10.684 -0.956 1.00 98.31 90 GLY A O 1
ATOM 657 N N . ILE A 1 91 ? -6.426 -8.921 0.294 1.00 97.81 91 ILE A N 1
ATOM 658 C CA . ILE A 1 91 ? -5.597 -9.219 1.458 1.00 97.81 91 ILE A CA 1
ATOM 659 C C . ILE A 1 91 ? -6.492 -9.226 2.680 1.00 97.81 91 ILE A C 1
ATOM 661 O O . ILE A 1 91 ? -7.258 -8.291 2.903 1.00 97.81 91 ILE A O 1
ATOM 665 N N . VAL A 1 92 ? -6.351 -10.280 3.475 1.00 98.25 92 VAL A N 1
ATOM 666 C CA . VAL A 1 92 ? -6.953 -10.400 4.797 1.00 98.25 92 VAL A CA 1
ATOM 667 C C . VAL A 1 92 ? -5.829 -10.706 5.774 1.00 98.25 92 VAL A C 1
ATOM 669 O O . VAL A 1 92 ? -4.999 -11.574 5.507 1.00 98.25 92 VAL A O 1
ATOM 672 N N . MET A 1 93 ? -5.777 -9.977 6.883 1.00 98.06 93 MET A N 1
ATOM 673 C CA . MET A 1 93 ? -4.742 -10.138 7.899 1.00 98.06 93 MET A CA 1
ATOM 674 C C . MET A 1 93 ? -5.355 -10.035 9.288 1.00 98.06 93 MET A C 1
ATOM 676 O O . MET A 1 93 ? -6.016 -9.050 9.594 1.00 98.06 93 MET A O 1
ATOM 680 N N . LEU A 1 94 ? -5.077 -11.017 10.140 1.00 98.12 94 LEU A N 1
ATOM 681 C CA . LEU A 1 94 ? -5.346 -10.944 11.571 1.00 98.12 94 LEU A CA 1
ATOM 682 C C . LEU A 1 94 ? -4.020 -10.680 12.294 1.00 98.12 94 LEU A C 1
ATOM 684 O O . LEU A 1 94 ? -3.056 -11.413 12.085 1.00 98.12 94 LEU A O 1
ATOM 688 N N . SER A 1 95 ? -3.958 -9.639 13.121 1.00 97.25 95 SER A N 1
ATOM 689 C CA . SER A 1 95 ? -2.762 -9.267 13.888 1.00 97.25 95 SER A CA 1
ATOM 690 C C . SER A 1 95 ? -3.053 -9.170 15.376 1.00 97.25 95 SER A C 1
ATOM 692 O O . SER A 1 95 ? -4.123 -8.707 15.767 1.00 97.25 95 SER A O 1
ATOM 694 N N . LYS A 1 96 ? -2.065 -9.548 16.189 1.00 97.12 96 LYS A N 1
ATOM 695 C CA . LYS A 1 96 ? -2.080 -9.434 17.646 1.00 97.12 96 LYS A CA 1
ATOM 696 C C . LYS A 1 96 ? -0.800 -8.743 18.111 1.00 97.12 96 LYS A C 1
ATOM 698 O O . LYS A 1 96 ? 0.285 -9.178 17.732 1.00 97.12 96 LYS A O 1
ATOM 703 N N . THR A 1 97 ? -0.915 -7.687 18.909 1.00 94.12 97 THR A N 1
ATOM 704 C CA . THR A 1 97 ? 0.241 -7.100 19.604 1.00 94.12 97 THR A CA 1
ATOM 705 C C . THR A 1 97 ? 0.594 -7.936 20.840 1.00 94.12 97 THR A C 1
ATOM 707 O O . THR A 1 97 ? -0.314 -8.460 21.495 1.00 94.12 97 THR A O 1
ATOM 710 N N . LEU A 1 98 ? 1.896 -8.082 21.118 1.00 85.81 98 LEU A N 1
ATOM 711 C CA . LEU A 1 98 ? 2.434 -8.750 22.314 1.00 85.81 98 LEU A CA 1
ATOM 712 C C . LEU A 1 98 ? 2.285 -7.881 23.565 1.00 85.81 98 LEU A C 1
ATOM 714 O O . LEU A 1 98 ? 2.378 -6.640 23.419 1.00 85.81 98 LEU A O 1
#

Foldseek 3Di:
DDVVVVPVDDQPPWDKDKDKDWDDPDVQKIKIKMKMWTDTDPSVCVVVDDTKMKMKTWMKGDPDPQKIKIWIKIFIPPCVPVPPRRDIDIDIDIDGDD

Organism: NCBI:txid1775474

pLDDT: mean 92.83, std 9.49, range [55.28, 98.75]

Solvent-accessible surface area (backbone atoms only — not comparable to full-atom values): 5415 Å² total; per-residue (Å²): 130,30,45,95,66,76,62,76,37,72,55,70,79,42,48,77,48,74,53,74,48,77,45,75,79,48,92,52,32,29,45,37,39,35,45,32,41,42,42,66,13,66,72,48,34,75,75,68,52,74,64,40,43,36,38,37,43,34,38,34,39,51,78,50,93,53,32,33,41,37,42,33,42,36,31,34,52,63,36,92,78,57,40,78,78,21,45,73,43,80,48,76,46,79,47,71,62,132

Radius of gyration: 17.95 Å; Cα contacts (8 Å, |Δi|>4): 203; chains: 1; bounding box: 44×20×46 Å

Secondary structure (DSSP, 8-state):
--GGGTS----TT-EEEEEEEEEEEETTEEEEEEEEEEEPPHHHHTTTPPPEEEEEEEEEEEEETTEEEEEEEEEES-HHHHGGGGS-EEEEEEEE--

Mean predicted aligned error: 5.08 Å

Sequence (98 aa):
AGENSGSGLKGRNSGYLNLAFAQEVAPSLTLKAAVGYTRFASDIKDLGVPNYVDYAVGVSYDFGSGLALYGGVQGANKKGYFGDVNKARGIVMLSKTL